Protein AF-A0AAV5ZUS3-F1 (afdb_monomer_lite)

Sequence (145 aa):
MLLLAGTNALGTVAFALIYAAAGSRWLTQGAFLASVAVFFVSLTALWVHVERSRPGARDGLSRLGRGVLALLIVVIGLPAVVLAPLFALQEALPPDAGFADVVRPVMVLLLLALTLLISMNVAGVAVLAVSGLRARLSRGRGAPP

Foldseek 3Di:
DVVLLVLLVVLLVQLVVLVVCVVVVVDDPVRSVVSLVVSLVVSLVVNLVVLVPDDPSPDLVVSLVVLVVSLVCCLVVVCCVPVVVLVVVVVVDDPPPCSVVVVVVVVVSSVVSSVSSVVSSVSSSVVVVVVVVVVVVVVVVPDDD

Secondary structure (DSSP, 8-state):
-HHHHHHHHHHHHHHHHHHHHHHTT-S-HHHHHHHHHHHHHHHHHHHHHHHHSSTTTT-HHHHHHHHHHHHHHHHHHHHHHHHHHHHHHHHHS-TTS-HHHHHHHHHHHHHHHHHHHHHHHHHHHHHHHHHHHHHHHHHHT----

pLDDT: mean 79.3, std 7.77, range [44.0, 88.94]

Structure (mmCIF, N/CA/C/O backbone):
data_AF-A0AAV5ZUS3-F1
#
_entry.id   AF-A0AAV5ZUS3-F1
#
loop_
_atom_site.group_PDB
_atom_site.id
_atom_site.type_symbol
_atom_site.label_atom_id
_atom_site.label_alt_id
_atom_site.label_comp_id
_atom_site.label_asym_id
_atom_site.label_entity_id
_atom_site.label_seq_id
_atom_site.pdbx_PDB_ins_code
_atom_site.Cartn_x
_atom_site.Cartn_y
_atom_site.Cartn_z
_atom_site.occupancy
_atom_site.B_iso_or_equiv
_atom_site.auth_seq_id
_atom_site.auth_comp_id
_atom_site.auth_asym_id
_atom_site.auth_atom_id
_atom_site.pdbx_PDB_model_num
ATOM 1 N N . MET A 1 1 ? -10.361 10.353 3.992 1.00 65.25 1 MET A N 1
ATOM 2 C CA . MET A 1 1 ? -9.889 9.320 3.041 1.00 65.25 1 MET A CA 1
ATOM 3 C C . MET A 1 1 ? -8.421 9.513 2.679 1.00 65.25 1 MET A C 1
ATOM 5 O O . MET A 1 1 ? -7.680 8.553 2.815 1.00 65.25 1 MET A O 1
ATOM 9 N N . LEU A 1 2 ? -7.981 10.740 2.369 1.00 75.00 2 LEU A N 1
ATOM 10 C CA . LEU A 1 2 ? -6.584 11.073 2.031 1.00 75.00 2 LEU A CA 1
ATOM 11 C C . LEU A 1 2 ? -5.523 10.482 2.975 1.00 75.00 2 LEU A C 1
ATOM 13 O O . LEU A 1 2 ? -4.573 9.891 2.491 1.00 75.00 2 LEU A O 1
ATOM 17 N N . LEU A 1 3 ? -5.710 10.538 4.302 1.00 81.00 3 LEU A N 1
ATOM 18 C CA . LEU A 1 3 ? -4.720 9.947 5.224 1.00 81.00 3 LEU A CA 1
ATOM 19 C C . LEU A 1 3 ? -4.572 8.420 5.081 1.00 81.00 3 LEU A C 1
ATOM 21 O O . LEU A 1 3 ? -3.465 7.929 5.207 1.00 81.00 3 LEU A O 1
ATOM 25 N N . LEU A 1 4 ? -5.650 7.675 4.788 1.00 78.19 4 LEU A N 1
ATOM 26 C CA . LEU A 1 4 ? -5.568 6.214 4.600 1.00 78.19 4 LEU A CA 1
ATOM 27 C C . LEU A 1 4 ? -4.888 5.872 3.274 1.00 78.19 4 LEU A C 1
ATOM 29 O O . LEU A 1 4 ? -4.048 4.982 3.224 1.00 78.19 4 LEU A O 1
ATOM 33 N N . ALA A 1 5 ? -5.225 6.612 2.214 1.00 74.75 5 ALA A N 1
ATOM 34 C CA . ALA A 1 5 ? -4.545 6.493 0.931 1.00 74.75 5 ALA A CA 1
ATOM 35 C C . ALA A 1 5 ? -3.054 6.851 1.065 1.00 74.75 5 ALA A C 1
ATOM 37 O O . ALA A 1 5 ? -2.211 6.139 0.535 1.00 74.75 5 ALA A O 1
ATOM 38 N N . GLY A 1 6 ? -2.727 7.886 1.845 1.00 80.38 6 GLY A N 1
ATOM 39 C CA . GLY A 1 6 ? -1.357 8.271 2.178 1.00 80.38 6 GLY A CA 1
ATOM 40 C C . GLY A 1 6 ? -0.612 7.193 2.964 1.00 80.38 6 GLY A C 1
ATOM 41 O O . GLY A 1 6 ? 0.511 6.863 2.606 1.00 80.38 6 GLY A O 1
ATOM 42 N N . THR A 1 7 ? -1.237 6.580 3.976 1.00 83.75 7 THR A N 1
ATOM 43 C CA . THR A 1 7 ? -0.653 5.436 4.699 1.00 83.75 7 THR A CA 1
ATOM 44 C C . THR A 1 7 ? -0.409 4.251 3.768 1.00 83.75 7 THR A C 1
ATOM 46 O O . THR A 1 7 ? 0.658 3.649 3.819 1.00 83.75 7 THR A O 1
ATOM 49 N N . ASN A 1 8 ? -1.359 3.943 2.881 1.00 81.75 8 ASN A N 1
ATOM 50 C CA . ASN A 1 8 ? -1.208 2.869 1.905 1.00 81.75 8 ASN A CA 1
ATOM 51 C C . ASN A 1 8 ? -0.072 3.166 0.905 1.00 81.75 8 ASN A C 1
ATOM 53 O O . ASN A 1 8 ? 0.763 2.301 0.663 1.00 81.75 8 ASN A O 1
ATOM 57 N N . ALA A 1 9 ? 0.003 4.390 0.375 1.00 80.12 9 ALA A N 1
ATOM 58 C CA . ALA A 1 9 ? 1.053 4.812 -0.551 1.00 80.12 9 ALA A CA 1
ATOM 59 C C . ALA A 1 9 ? 2.442 4.812 0.105 1.00 80.12 9 ALA A C 1
ATOM 61 O O . ALA A 1 9 ? 3.392 4.272 -0.460 1.00 80.12 9 ALA A O 1
ATOM 62 N N . LEU A 1 10 ? 2.553 5.352 1.323 1.00 85.31 10 LEU A N 1
ATOM 63 C CA . LEU A 1 10 ? 3.778 5.300 2.122 1.00 85.31 10 LEU A CA 1
ATOM 64 C C . LEU A 1 10 ? 4.192 3.850 2.375 1.00 85.31 10 LEU A C 1
ATOM 66 O O . LEU A 1 10 ? 5.374 3.524 2.308 1.00 85.31 10 LEU A O 1
ATOM 70 N N . GLY A 1 11 ? 3.210 2.975 2.588 1.00 82.62 11 GLY A N 1
ATOM 71 C CA . GLY A 1 11 ? 3.434 1.550 2.700 1.00 82.62 11 GLY A CA 1
ATOM 72 C C . GLY A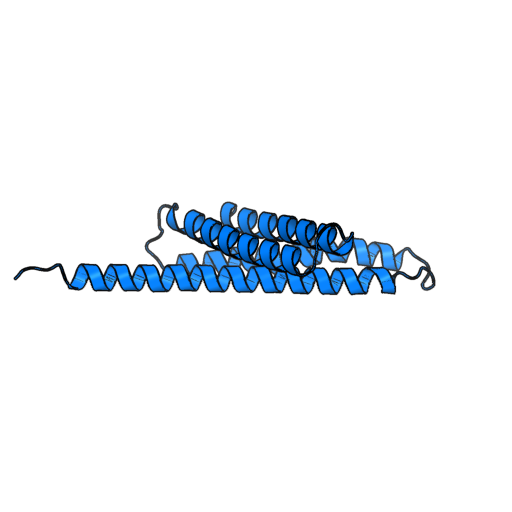 1 11 ? 4.059 0.933 1.454 1.00 82.62 11 GLY A C 1
ATOM 73 O O . GLY A 1 11 ? 5.080 0.254 1.538 1.00 82.62 11 GLY A O 1
ATOM 74 N N . THR A 1 12 ? 3.495 1.215 0.283 1.00 80.38 12 THR A N 1
ATOM 75 C CA . THR A 1 12 ? 4.067 0.757 -0.985 1.00 80.38 12 THR A CA 1
ATOM 76 C C . THR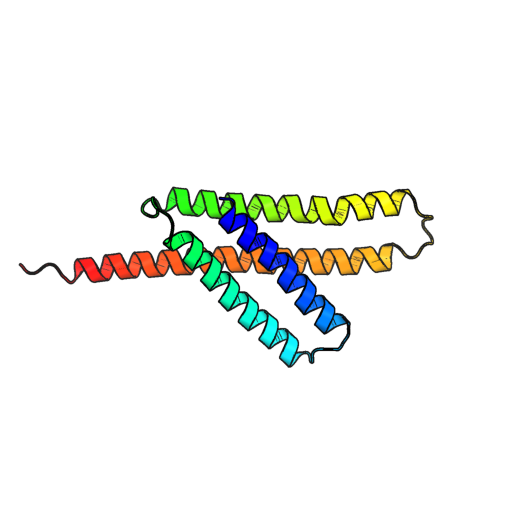 A 1 12 ? 5.519 1.200 -1.141 1.00 80.38 12 THR A C 1
ATOM 78 O O . THR A 1 12 ? 6.382 0.386 -1.463 1.00 80.38 12 THR A O 1
ATOM 81 N N . VAL A 1 13 ? 5.794 2.486 -0.902 1.00 85.25 13 VAL A N 1
ATOM 82 C CA . VAL A 1 13 ? 7.130 3.070 -1.084 1.00 85.25 13 VAL A CA 1
ATOM 83 C C . VAL A 1 13 ? 8.131 2.444 -0.117 1.00 85.25 13 VAL A C 1
ATOM 85 O O . VAL A 1 13 ? 9.203 2.011 -0.533 1.00 85.25 13 VAL A O 1
ATOM 88 N N . ALA A 1 14 ? 7.777 2.335 1.162 1.00 85.75 14 ALA A N 1
ATOM 89 C CA . ALA A 1 14 ? 8.642 1.723 2.164 1.00 85.75 14 ALA A CA 1
ATOM 90 C C . ALA A 1 14 ? 8.917 0.241 1.864 1.00 85.75 14 ALA A C 1
ATOM 92 O O . ALA A 1 14 ? 10.062 -0.197 1.969 1.00 85.75 14 ALA A O 1
ATOM 93 N N . PHE A 1 15 ? 7.911 -0.522 1.425 1.00 85.75 15 PHE A N 1
ATOM 94 C CA . PHE A 1 15 ? 8.117 -1.908 1.006 1.00 85.75 15 PHE A CA 1
ATOM 95 C C . PHE A 1 15 ? 9.052 -2.007 -0.204 1.00 85.75 15 PHE A C 1
ATOM 97 O O . PHE A 1 15 ? 9.968 -2.828 -0.198 1.00 85.75 15 PHE A O 1
ATOM 104 N N . ALA A 1 16 ? 8.868 -1.147 -1.210 1.00 83.44 16 ALA A N 1
ATOM 105 C CA . ALA A 1 16 ? 9.737 -1.107 -2.382 1.00 83.44 16 ALA A CA 1
ATOM 106 C C . ALA A 1 16 ? 11.200 -0.827 -1.998 1.00 83.44 16 ALA A C 1
ATOM 108 O O . ALA A 1 16 ? 12.099 -1.484 -2.517 1.00 83.44 16 ALA A O 1
ATOM 109 N N . LEU A 1 17 ? 11.443 0.077 -1.042 1.00 85.69 17 LEU A N 1
ATOM 110 C CA . LEU A 1 17 ? 12.785 0.365 -0.526 1.00 85.69 17 LEU A CA 1
ATOM 111 C C . LEU A 1 17 ? 13.395 -0.825 0.231 1.00 85.69 17 LEU A C 1
ATOM 113 O O . LEU A 1 17 ? 14.554 -1.163 -0.005 1.00 85.69 17 LEU A O 1
ATOM 117 N N . ILE A 1 18 ? 12.626 -1.490 1.102 1.00 83.06 18 ILE A N 1
ATOM 118 C CA . ILE A 1 18 ? 13.086 -2.690 1.827 1.00 83.06 18 ILE A CA 1
ATOM 119 C C . ILE A 1 18 ? 13.439 -3.807 0.837 1.00 83.06 18 ILE A C 1
ATOM 121 O O . ILE A 1 18 ? 14.473 -4.462 0.973 1.00 83.06 18 ILE A O 1
ATOM 125 N N . TYR A 1 19 ? 12.601 -4.007 -0.181 1.00 81.94 19 TYR A N 1
ATOM 126 C CA . TYR A 1 19 ? 12.843 -4.999 -1.220 1.00 81.94 19 TYR A CA 1
ATOM 127 C C . TYR A 1 19 ? 14.068 -4.653 -2.073 1.00 81.94 19 TYR A C 1
ATOM 129 O O . TYR A 1 19 ? 14.888 -5.527 -2.341 1.00 81.94 19 TYR A O 1
ATOM 137 N N . ALA A 1 20 ? 14.239 -3.384 -2.455 1.00 83.31 20 ALA A N 1
ATOM 138 C CA . ALA A 1 20 ? 15.412 -2.928 -3.196 1.00 83.31 20 ALA A CA 1
ATOM 139 C C . ALA A 1 20 ? 16.708 -3.149 -2.400 1.00 83.31 20 ALA A C 1
ATOM 141 O O . ALA A 1 20 ? 17.679 -3.659 -2.954 1.00 83.31 20 ALA A O 1
ATOM 142 N N . ALA A 1 21 ? 16.702 -2.858 -1.094 1.00 81.62 21 ALA A N 1
ATOM 143 C CA . ALA A 1 21 ? 17.838 -3.106 -0.205 1.00 81.62 21 ALA A CA 1
ATOM 144 C C . ALA A 1 21 ? 18.161 -4.606 -0.052 1.00 81.62 21 ALA A C 1
ATOM 146 O O . ALA A 1 21 ? 19.325 -5.001 0.046 1.00 81.62 21 ALA A O 1
ATOM 147 N N . ALA A 1 22 ? 17.144 -5.471 -0.057 1.00 80.06 22 ALA A N 1
ATOM 148 C CA . ALA A 1 22 ? 17.356 -6.915 -0.085 1.00 80.06 22 ALA A CA 1
ATOM 149 C C . ALA A 1 22 ? 17.922 -7.382 -1.437 1.00 80.06 22 ALA A C 1
ATOM 151 O O . ALA A 1 22 ? 18.870 -8.168 -1.470 1.00 80.06 22 ALA A O 1
ATOM 152 N N . GLY A 1 23 ? 17.402 -6.850 -2.547 1.00 78.94 23 GLY A N 1
ATOM 153 C CA . GLY A 1 23 ? 17.886 -7.127 -3.901 1.00 78.94 23 GLY A CA 1
ATOM 154 C C . GLY A 1 23 ? 19.336 -6.689 -4.130 1.00 78.94 23 GLY A C 1
ATOM 155 O O . GLY A 1 23 ? 20.089 -7.395 -4.797 1.00 78.94 23 GLY A O 1
ATOM 156 N N . SER A 1 24 ? 19.766 -5.586 -3.508 1.00 83.31 24 SER A N 1
ATOM 157 C CA . SER A 1 24 ? 21.155 -5.107 -3.543 1.00 83.31 24 SER A CA 1
ATOM 158 C C . SER A 1 24 ? 22.101 -5.865 -2.602 1.00 83.31 24 SER A C 1
ATOM 160 O O . SER A 1 24 ? 23.274 -5.508 -2.509 1.00 83.31 24 SER A O 1
ATOM 162 N N . ARG A 1 25 ? 21.623 -6.916 -1.915 1.00 82.38 25 ARG A N 1
ATOM 163 C CA . ARG A 1 25 ? 22.360 -7.707 -0.908 1.00 82.38 25 ARG A CA 1
ATOM 164 C C . ARG A 1 25 ? 22.816 -6.907 0.316 1.00 82.38 25 ARG A C 1
ATOM 166 O O . ARG A 1 25 ? 23.729 -7.331 1.018 1.00 82.38 25 ARG A O 1
ATOM 173 N N . TRP A 1 26 ? 22.179 -5.772 0.599 1.00 81.25 26 TRP A N 1
ATOM 174 C CA . TRP A 1 26 ? 22.459 -4.998 1.815 1.00 81.25 26 TRP A CA 1
ATOM 175 C C . TRP A 1 26 ? 21.806 -5.626 3.051 1.00 81.25 26 TRP A C 1
ATOM 177 O O . TRP A 1 26 ? 22.188 -5.323 4.179 1.00 81.25 26 TRP A O 1
ATOM 187 N N . LEU A 1 27 ? 20.836 -6.521 2.844 1.00 79.69 27 LEU A N 1
ATOM 188 C CA . LEU A 1 27 ? 20.153 -7.266 3.895 1.00 79.69 27 LEU A CA 1
ATOM 189 C C . LEU A 1 27 ? 20.372 -8.768 3.716 1.00 79.69 27 LEU A C 1
ATOM 191 O O . LEU A 1 27 ? 20.243 -9.308 2.617 1.00 79.69 27 LEU A O 1
ATOM 195 N N . THR A 1 28 ? 20.641 -9.461 4.821 1.00 88.94 28 THR A N 1
ATOM 196 C CA . THR A 1 28 ? 20.528 -10.924 4.864 1.00 88.94 28 THR A CA 1
ATOM 197 C C . THR A 1 28 ? 19.056 -11.331 4.736 1.00 88.94 28 THR A C 1
ATOM 199 O O . THR A 1 28 ? 18.160 -10.545 5.044 1.00 88.94 28 THR A O 1
ATOM 202 N N . GLN A 1 29 ? 18.774 -12.575 4.331 1.00 80.94 29 GLN A N 1
ATOM 203 C CA . GLN A 1 29 ? 17.390 -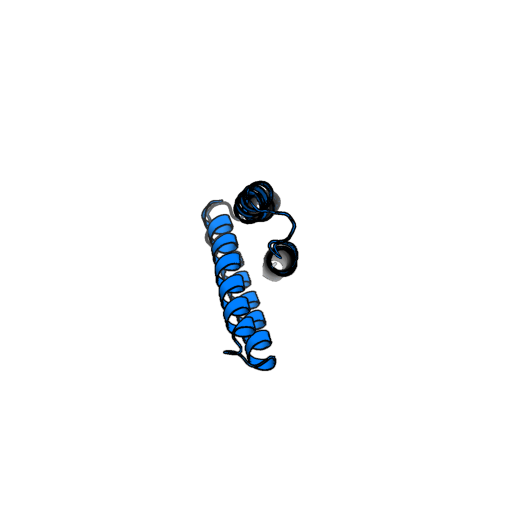13.076 4.243 1.00 80.94 29 GLN A CA 1
ATOM 204 C C . GLN A 1 29 ? 16.634 -12.936 5.576 1.00 80.94 29 GLN A C 1
ATOM 206 O O . GLN A 1 29 ? 15.472 -12.533 5.590 1.00 80.94 29 GLN A O 1
ATOM 211 N N . GLY A 1 30 ? 17.310 -13.202 6.701 1.00 85.25 30 GLY A N 1
ATOM 212 C CA . GLY A 1 30 ? 16.740 -13.015 8.036 1.00 85.25 30 GLY A CA 1
ATOM 213 C C . GLY A 1 30 ? 16.448 -11.547 8.355 1.00 85.25 30 GLY A C 1
ATOM 214 O O . GLY A 1 30 ? 15.367 -11.235 8.850 1.00 85.25 30 GLY A O 1
ATOM 215 N N . ALA A 1 31 ? 17.369 -10.637 8.016 1.00 83.56 31 ALA A N 1
ATOM 216 C CA . ALA A 1 31 ? 17.167 -9.203 8.209 1.00 83.56 31 ALA A CA 1
ATOM 217 C C . ALA A 1 31 ? 16.013 -8.671 7.345 1.00 83.56 31 ALA A C 1
ATOM 219 O O . ALA A 1 31 ? 15.184 -7.918 7.844 1.00 83.56 31 ALA A O 1
ATOM 220 N N . PHE A 1 32 ? 15.898 -9.123 6.093 1.00 81.25 32 PHE A N 1
ATOM 221 C CA . PHE A 1 32 ? 14.775 -8.786 5.220 1.00 81.25 32 PHE A CA 1
ATOM 222 C C . PHE A 1 32 ? 13.433 -9.225 5.819 1.00 81.25 32 PHE A C 1
ATOM 224 O O . PHE A 1 32 ? 12.525 -8.405 5.941 1.00 81.25 32 PHE A O 1
ATOM 231 N N . LEU A 1 33 ? 13.310 -10.484 6.254 1.00 84.31 33 LEU A N 1
ATOM 232 C CA . LEU A 1 33 ? 12.076 -10.985 6.869 1.00 84.31 33 LEU A CA 1
ATOM 233 C C . LEU A 1 33 ? 11.715 -10.217 8.146 1.00 84.31 33 LEU A C 1
ATOM 235 O O . LEU A 1 33 ? 10.553 -9.853 8.333 1.00 84.31 33 LEU A O 1
ATOM 239 N N . ALA A 1 34 ? 12.703 -9.920 8.994 1.00 87.12 34 ALA A N 1
ATOM 240 C CA . ALA A 1 34 ? 12.498 -9.107 10.188 1.00 87.12 34 ALA A CA 1
ATOM 241 C C . ALA A 1 34 ? 12.016 -7.691 9.828 1.00 87.12 34 ALA A C 1
ATOM 243 O O . ALA A 1 34 ? 11.046 -7.209 10.414 1.00 87.12 34 ALA A O 1
ATOM 244 N N . SER A 1 35 ? 12.625 -7.048 8.825 1.00 83.06 35 SER A N 1
ATOM 245 C CA . SER A 1 35 ? 12.196 -5.736 8.333 1.00 83.06 35 SER A CA 1
ATOM 246 C C . SER A 1 35 ? 10.771 -5.766 7.788 1.00 83.06 35 SER A C 1
ATOM 248 O O . SER A 1 35 ? 9.993 -4.881 8.133 1.00 83.06 35 SER A O 1
ATOM 250 N N . VAL A 1 36 ? 10.394 -6.783 7.004 1.00 82.81 36 VAL A N 1
ATOM 251 C CA . VAL A 1 36 ? 9.020 -6.933 6.492 1.00 82.81 36 VAL A CA 1
ATOM 252 C C . VAL A 1 36 ? 8.026 -7.128 7.636 1.00 82.81 36 VAL A C 1
ATOM 254 O O . VAL A 1 36 ? 6.976 -6.489 7.633 1.00 82.81 36 VAL A O 1
ATOM 257 N N . ALA A 1 37 ? 8.350 -7.952 8.635 1.00 82.56 37 ALA A N 1
ATOM 258 C CA . ALA A 1 37 ? 7.478 -8.178 9.786 1.00 82.56 37 ALA A CA 1
ATOM 259 C C . ALA A 1 37 ? 7.274 -6.896 10.613 1.00 82.56 37 ALA A C 1
ATOM 261 O O . ALA A 1 37 ? 6.137 -6.511 10.896 1.00 82.56 37 ALA A O 1
ATOM 262 N N . VAL A 1 38 ? 8.362 -6.196 10.953 1.00 87.50 38 VAL A N 1
ATOM 263 C CA . VAL A 1 38 ? 8.314 -4.922 11.691 1.00 87.50 38 VAL A CA 1
ATOM 264 C C . VAL A 1 38 ? 7.545 -3.867 10.902 1.00 87.50 38 VAL A C 1
ATOM 266 O O . VAL A 1 38 ? 6.692 -3.173 11.460 1.00 87.50 38 VAL A O 1
ATOM 269 N N . PHE A 1 39 ? 7.806 -3.768 9.601 1.00 86.19 39 PHE A N 1
ATOM 270 C CA . PHE A 1 39 ? 7.109 -2.861 8.703 1.00 86.19 39 PHE A CA 1
ATOM 271 C C . PHE A 1 39 ? 5.604 -3.158 8.655 1.00 86.19 39 PHE A C 1
ATOM 273 O O . PHE A 1 39 ? 4.795 -2.250 8.849 1.00 86.19 39 PHE A O 1
ATOM 280 N N . PHE A 1 40 ? 5.221 -4.426 8.491 1.00 83.44 40 PHE A N 1
ATOM 281 C CA . PHE A 1 40 ? 3.824 -4.854 8.465 1.00 83.44 40 PHE A CA 1
ATOM 282 C C . PHE A 1 40 ? 3.084 -4.474 9.752 1.00 83.44 40 PHE A C 1
ATOM 284 O O . PHE A 1 40 ? 2.006 -3.877 9.702 1.00 83.44 40 PHE A O 1
ATOM 291 N N . VAL A 1 41 ? 3.672 -4.775 10.913 1.00 84.50 41 VAL A N 1
ATOM 292 C CA . VAL A 1 41 ? 3.080 -4.452 12.220 1.00 84.50 41 VAL A CA 1
ATOM 293 C C . VAL A 1 41 ? 2.956 -2.939 1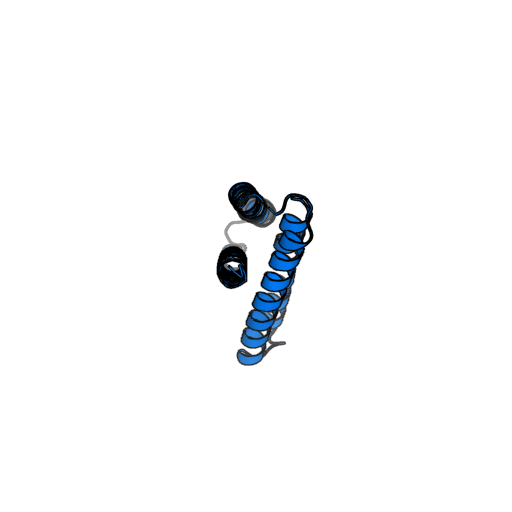2.401 1.00 84.50 41 VAL A C 1
ATOM 295 O O . VAL A 1 41 ? 1.890 -2.454 12.784 1.00 84.50 41 VAL A O 1
ATOM 298 N N . SER A 1 42 ? 4.011 -2.187 12.083 1.00 85.88 42 SER A N 1
ATOM 299 C CA . SER A 1 42 ? 4.047 -0.729 12.257 1.00 85.88 42 SER A CA 1
ATOM 300 C C . SER A 1 42 ? 3.020 -0.029 11.375 1.00 85.88 42 SER A C 1
ATOM 302 O O . SER A 1 42 ? 2.294 0.852 11.836 1.00 85.88 42 SER A O 1
ATOM 304 N N . LEU A 1 43 ? 2.909 -0.450 10.115 1.00 82.31 43 LEU A N 1
ATOM 305 C CA . LEU A 1 43 ? 1.973 0.144 9.171 1.00 82.31 43 LEU A CA 1
ATOM 306 C C . LEU A 1 43 ? 0.524 -0.250 9.486 1.00 82.31 43 LEU A C 1
ATOM 308 O O . LEU A 1 43 ? -0.361 0.601 9.421 1.00 82.31 43 LEU A O 1
ATOM 312 N N . THR A 1 44 ? 0.283 -1.489 9.938 1.00 80.81 44 THR A N 1
ATOM 313 C CA . THR A 1 44 ? -1.030 -1.910 10.461 1.00 80.81 44 THR A CA 1
ATOM 314 C C . THR A 1 44 ? -1.427 -1.062 11.670 1.00 80.81 44 THR A C 1
ATOM 316 O O . THR A 1 44 ? -2.555 -0.574 11.747 1.00 80.81 44 THR A O 1
ATOM 319 N N . ALA A 1 45 ? -0.503 -0.841 12.610 1.00 84.00 45 ALA A N 1
ATOM 320 C CA . ALA A 1 45 ? -0.745 -0.006 13.782 1.00 84.00 45 ALA A CA 1
ATOM 321 C C . ALA A 1 45 ? -1.037 1.450 13.393 1.00 84.00 45 ALA A C 1
ATOM 323 O O . ALA A 1 45 ? -1.985 2.038 13.916 1.00 84.00 45 ALA A O 1
ATOM 324 N N . LEU A 1 46 ? -0.283 2.008 12.440 1.00 85.50 46 LEU A N 1
ATOM 325 C CA . LEU A 1 46 ? -0.514 3.348 11.903 1.00 85.50 46 LEU A CA 1
ATOM 326 C C . LEU A 1 46 ? -1.886 3.452 11.229 1.00 85.50 46 LEU A C 1
ATOM 328 O O . LEU A 1 46 ? -2.632 4.387 11.506 1.00 85.50 46 LEU A O 1
ATOM 332 N N . TRP A 1 47 ? -2.254 2.474 10.401 1.00 85.88 47 TRP A N 1
ATOM 333 C CA . TRP A 1 47 ? -3.564 2.409 9.754 1.00 85.88 47 TRP A CA 1
ATOM 334 C C . TRP A 1 47 ? -4.697 2.392 10.793 1.00 85.88 47 TRP A C 1
ATOM 336 O O . TRP A 1 47 ? -5.631 3.195 10.723 1.00 85.88 47 TRP A O 1
ATOM 346 N N . VAL A 1 48 ? -4.579 1.541 11.821 1.00 83.94 48 VAL A N 1
ATOM 347 C CA . VAL A 1 48 ? -5.547 1.450 12.927 1.00 83.94 48 VAL A CA 1
ATOM 348 C C . VAL A 1 48 ? -5.615 2.763 13.707 1.00 83.94 48 VAL A C 1
ATOM 350 O O . VAL A 1 48 ? -6.707 3.203 14.072 1.00 83.94 48 VAL A O 1
ATOM 353 N N . HIS A 1 49 ? -4.471 3.399 13.964 1.00 86.31 49 HIS A N 1
ATOM 354 C CA . HIS A 1 49 ? -4.399 4.687 14.645 1.00 86.31 49 HIS A CA 1
ATOM 355 C C . HIS A 1 49 ? -5.118 5.780 13.843 1.00 86.31 49 HIS A C 1
ATOM 357 O O . HIS A 1 49 ? -6.004 6.447 14.378 1.00 86.31 49 HIS A O 1
ATOM 363 N N . VAL A 1 50 ? -4.820 5.905 12.546 1.00 84.62 50 VAL A N 1
ATOM 364 C CA . VAL A 1 50 ? -5.464 6.870 11.637 1.00 84.62 50 VAL A CA 1
ATOM 365 C C . VAL A 1 50 ? -6.985 6.688 11.609 1.00 84.62 50 VAL A C 1
ATOM 367 O O . VAL A 1 50 ? -7.723 7.676 11.603 1.00 84.62 50 VAL A O 1
ATOM 370 N N . GLU A 1 51 ? -7.476 5.448 11.631 1.00 81.69 51 GLU A N 1
ATOM 371 C CA . GLU A 1 51 ? -8.917 5.170 11.610 1.00 81.69 51 GLU A CA 1
ATOM 372 C C . GLU A 1 51 ? -9.606 5.388 12.971 1.00 81.69 51 GLU A C 1
ATOM 374 O O . GLU A 1 51 ? -10.810 5.671 13.034 1.00 81.69 51 GLU A O 1
ATOM 379 N N . ARG A 1 52 ? -8.868 5.280 14.083 1.00 80.25 52 ARG A N 1
ATOM 380 C CA . ARG A 1 52 ? -9.375 5.568 15.437 1.00 80.25 52 ARG A CA 1
ATOM 381 C C . ARG A 1 52 ? -9.445 7.061 15.741 1.00 80.25 52 ARG A C 1
ATOM 383 O O . ARG A 1 52 ? -10.401 7.477 16.387 1.00 80.25 52 ARG A O 1
ATOM 390 N N . SER A 1 53 ? -8.495 7.853 15.251 1.00 81.06 53 SER A N 1
ATOM 391 C CA . SER A 1 53 ? -8.383 9.288 15.555 1.00 81.06 53 SER A C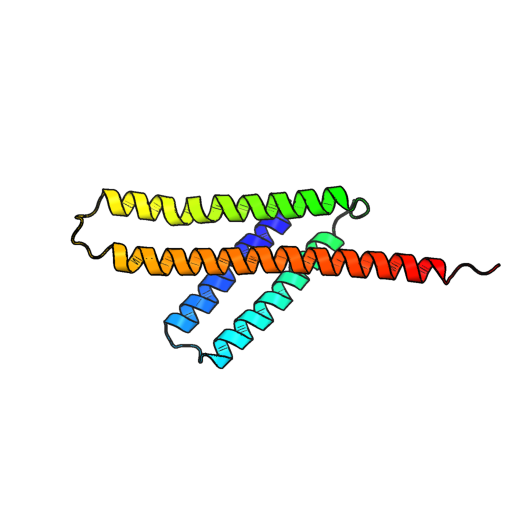A 1
ATOM 392 C C . SER A 1 53 ? -9.399 10.178 14.818 1.00 81.06 53 SER A C 1
ATOM 394 O O . SER A 1 53 ? -9.391 11.393 14.996 1.00 81.06 53 SER A O 1
ATOM 396 N N . ARG A 1 54 ? -10.286 9.616 13.981 1.00 74.12 54 ARG A N 1
ATOM 397 C CA . ARG A 1 54 ? -11.261 10.400 13.204 1.00 74.12 54 ARG A CA 1
ATOM 398 C C . ARG A 1 54 ? -12.618 10.595 13.908 1.00 74.12 54 ARG A C 1
ATOM 400 O O . ARG A 1 54 ? -13.216 9.609 14.354 1.00 74.12 54 ARG A O 1
ATOM 407 N N . PRO A 1 55 ? -13.181 11.823 13.894 1.00 59.50 55 PRO A N 1
ATOM 408 C CA . PRO A 1 55 ? -14.571 12.067 14.284 1.00 59.50 55 PRO A CA 1
ATOM 409 C C . PRO A 1 55 ? -15.527 11.290 13.359 1.00 59.50 55 PRO A C 1
ATOM 411 O O . PRO A 1 55 ? -15.316 11.242 12.148 1.00 59.50 55 PRO A O 1
ATOM 414 N N . GLY A 1 56 ? -16.558 10.638 13.908 1.00 61.97 56 GLY A N 1
ATOM 415 C CA . GLY A 1 56 ? -17.492 9.795 13.132 1.00 61.97 56 GLY A CA 1
ATOM 416 C C . GLY A 1 56 ? -17.134 8.302 13.068 1.00 61.97 56 GLY A C 1
ATOM 417 O O . GLY A 1 56 ? -17.790 7.527 12.382 1.00 61.97 56 GLY A O 1
ATOM 418 N N . ALA A 1 57 ? -16.139 7.865 13.841 1.00 57.59 57 ALA A N 1
ATOM 419 C CA . ALA A 1 57 ? -15.711 6.475 14.038 1.00 57.59 57 ALA A CA 1
ATOM 420 C C . ALA A 1 57 ? -16.791 5.463 14.504 1.00 57.59 57 ALA A C 1
ATOM 422 O O . ALA A 1 57 ? -16.482 4.285 14.691 1.00 57.59 57 ALA A O 1
ATOM 423 N N . ARG A 1 58 ? -18.033 5.890 14.758 1.00 58.44 58 ARG A N 1
ATOM 424 C CA . ARG A 1 58 ? -19.070 5.035 15.359 1.00 58.44 58 ARG A CA 1
ATOM 425 C C . ARG A 1 58 ? -19.736 4.084 14.365 1.00 58.44 58 ARG A C 1
ATOM 427 O O . ARG A 1 58 ? -20.226 3.048 14.803 1.00 58.44 58 ARG A O 1
ATOM 434 N N . ASP A 1 59 ? -19.705 4.391 13.069 1.00 70.62 59 ASP A N 1
ATOM 435 C CA . ASP A 1 59 ? -20.408 3.597 12.062 1.00 70.62 59 ASP A CA 1
ATOM 436 C C . ASP A 1 59 ? -19.468 2.623 11.332 1.00 70.62 59 ASP A C 1
ATOM 438 O O . ASP A 1 59 ? -18.671 3.011 10.476 1.00 70.62 59 ASP A O 1
ATOM 442 N N . GLY A 1 60 ? -19.515 1.345 11.719 1.00 66.81 60 GLY A N 1
ATOM 443 C CA . GLY A 1 60 ? -18.591 0.311 11.241 1.00 66.81 60 GLY A CA 1
ATOM 444 C C . GLY A 1 60 ? -18.632 0.093 9.726 1.00 66.81 60 GLY A C 1
ATOM 445 O O . GLY A 1 60 ? -17.591 -0.170 9.124 1.00 66.81 60 GLY A O 1
ATOM 446 N N . LEU A 1 61 ? -19.799 0.281 9.101 1.00 70.94 61 LEU A N 1
ATOM 447 C CA . LEU A 1 61 ? -19.975 0.100 7.659 1.00 70.94 61 LEU A CA 1
ATOM 448 C C . LEU A 1 61 ? -19.270 1.210 6.860 1.00 70.94 61 LEU A C 1
ATOM 450 O O . LEU A 1 61 ? -18.564 0.934 5.891 1.00 70.94 61 LEU A O 1
ATOM 454 N N . SER A 1 62 ? -19.362 2.457 7.334 1.00 72.69 62 SER A N 1
ATOM 455 C CA . SER A 1 62 ? -18.638 3.599 6.758 1.00 72.69 62 SER A CA 1
ATOM 456 C C . SER A 1 62 ? -17.118 3.425 6.870 1.00 72.69 62 SER A C 1
ATOM 458 O O . SER A 1 62 ? -16.373 3.753 5.946 1.00 72.69 62 SER A O 1
ATOM 460 N N . ARG A 1 63 ? -16.626 2.848 7.974 1.00 72.31 63 ARG A N 1
ATOM 461 C CA . ARG A 1 63 ? -15.190 2.556 8.155 1.00 72.31 63 ARG A CA 1
ATOM 462 C C . ARG A 1 63 ? -14.691 1.540 7.135 1.00 72.31 63 ARG A C 1
ATOM 464 O O . ARG A 1 63 ? -13.668 1.776 6.495 1.00 72.31 63 ARG A O 1
ATOM 471 N N . LEU A 1 64 ? -15.444 0.455 6.950 1.00 72.69 64 LEU A N 1
ATOM 472 C CA . LEU A 1 64 ? -15.100 -0.600 6.003 1.00 72.69 64 LEU A CA 1
ATOM 473 C C . LEU A 1 64 ? -15.108 -0.070 4.563 1.00 72.69 64 LEU A C 1
ATOM 475 O O . LEU A 1 64 ? -14.119 -0.231 3.854 1.00 72.69 64 LEU A O 1
ATOM 479 N N . GLY A 1 65 ? -16.157 0.662 4.170 1.00 76.25 65 GLY A N 1
ATOM 480 C CA . GLY A 1 65 ? -16.256 1.268 2.839 1.00 76.25 65 GLY A CA 1
ATOM 481 C C . GLY A 1 65 ? -15.115 2.242 2.530 1.00 76.25 65 GLY A C 1
ATOM 482 O O . GLY A 1 65 ? -14.575 2.240 1.428 1.00 76.25 65 GLY A O 1
ATOM 483 N N . ARG A 1 66 ? -14.671 3.037 3.512 1.00 76.69 66 ARG A N 1
ATOM 484 C CA . ARG A 1 66 ? -13.532 3.958 3.345 1.00 76.69 66 ARG A CA 1
ATOM 485 C C . ARG A 1 66 ? -12.190 3.244 3.251 1.00 76.69 66 ARG A C 1
ATOM 487 O O . ARG A 1 66 ? -11.351 3.675 2.465 1.00 76.69 66 ARG A O 1
ATOM 494 N N . GLY A 1 67 ? -11.983 2.200 4.055 1.00 74.94 67 GLY A N 1
ATOM 495 C CA . GLY A 1 67 ? -10.787 1.361 3.989 1.00 74.94 67 GLY A CA 1
ATOM 496 C C . GLY A 1 67 ? -10.675 0.669 2.634 1.00 74.94 67 GLY A C 1
ATOM 497 O O . GLY A 1 67 ? -9.645 0.775 1.977 1.00 74.94 67 GLY A O 1
ATOM 498 N N . VAL A 1 68 ? -11.776 0.069 2.171 1.00 77.31 68 VAL A N 1
ATOM 499 C CA . VAL A 1 68 ? -11.873 -0.553 0.844 1.00 77.31 68 VAL A CA 1
ATOM 500 C C . VAL A 1 68 ? -11.635 0.473 -0.259 1.00 77.31 68 VAL A C 1
ATOM 502 O O . VAL A 1 68 ? -10.821 0.221 -1.136 1.00 77.31 68 VAL A O 1
ATOM 505 N N . LEU A 1 69 ? -12.256 1.655 -0.205 1.00 80.06 69 LEU A N 1
ATOM 506 C CA . LEU A 1 69 ? -12.045 2.683 -1.227 1.00 80.06 69 LEU A CA 1
ATOM 507 C C . LEU A 1 69 ? -10.591 3.182 -1.256 1.00 80.06 69 LEU A C 1
ATOM 509 O O . LEU A 1 69 ? -10.006 3.318 -2.326 1.00 80.06 69 LEU A O 1
ATOM 513 N N . ALA A 1 70 ? -9.982 3.420 -0.090 1.00 77.44 70 ALA A N 1
ATOM 514 C CA . ALA A 1 70 ? -8.577 3.816 0.000 1.00 77.44 70 ALA A CA 1
ATOM 515 C C . ALA A 1 70 ? -7.625 2.715 -0.494 1.00 77.44 70 ALA A C 1
ATOM 517 O O . ALA A 1 70 ? -6.582 3.026 -1.067 1.00 77.44 70 ALA A O 1
ATOM 518 N N . LEU A 1 71 ? -7.974 1.443 -0.283 1.00 76.81 71 LEU A N 1
ATOM 519 C CA . LEU A 1 71 ? -7.246 0.303 -0.831 1.00 76.81 71 LEU A CA 1
ATOM 520 C C . LEU A 1 71 ? -7.409 0.230 -2.352 1.00 76.81 71 LEU A C 1
ATOM 522 O O . LEU A 1 71 ? -6.406 0.118 -3.043 1.00 76.81 71 LEU A O 1
ATOM 526 N N . LEU A 1 72 ? -8.628 0.363 -2.879 1.00 79.50 72 LEU A N 1
ATOM 527 C CA . LEU A 1 72 ? -8.908 0.333 -4.318 1.00 79.50 72 LEU A CA 1
ATOM 528 C C . LEU A 1 72 ? -8.152 1.424 -5.077 1.00 79.50 72 LEU A C 1
ATOM 530 O O . LEU A 1 72 ? -7.583 1.142 -6.126 1.00 79.50 72 LEU A O 1
ATOM 534 N N . ILE A 1 73 ? -8.078 2.641 -4.527 1.00 82.38 73 ILE A N 1
ATOM 535 C CA . ILE A 1 73 ? -7.290 3.733 -5.120 1.00 82.38 73 ILE A CA 1
ATOM 536 C C . ILE A 1 73 ? -5.831 3.310 -5.309 1.00 82.38 73 ILE A C 1
ATOM 538 O O . ILE A 1 73 ? -5.254 3.571 -6.359 1.00 82.38 73 ILE A O 1
ATOM 542 N N . VAL A 1 74 ? -5.236 2.633 -4.325 1.00 76.25 74 VAL A N 1
ATOM 543 C CA . VAL A 1 74 ? -3.841 2.181 -4.420 1.00 76.25 74 VAL A CA 1
ATOM 544 C C . VAL A 1 74 ? -3.714 0.939 -5.297 1.00 76.25 74 VAL A C 1
ATOM 546 O O . VAL A 1 74 ? -2.818 0.888 -6.126 1.00 76.25 74 VAL A O 1
ATOM 549 N N . VAL A 1 75 ? -4.623 -0.030 -5.181 1.00 77.62 75 VAL A N 1
ATOM 550 C CA . VAL A 1 75 ? -4.605 -1.271 -5.973 1.00 77.62 75 VAL A CA 1
ATOM 551 C C . VAL A 1 75 ? -4.774 -1.001 -7.466 1.00 77.62 75 VAL A C 1
ATOM 553 O O . VAL A 1 75 ? -4.185 -1.714 -8.264 1.00 77.62 75 VAL A O 1
ATOM 556 N N . ILE A 1 76 ? -5.541 0.020 -7.849 1.00 80.62 76 ILE A N 1
ATOM 557 C CA . ILE A 1 76 ? -5.749 0.396 -9.254 1.00 80.62 76 ILE A CA 1
ATOM 558 C C . ILE A 1 76 ? -4.719 1.441 -9.690 1.00 80.62 76 ILE A C 1
ATOM 560 O O . ILE A 1 76 ? -4.101 1.314 -10.747 1.00 80.62 76 ILE A O 1
ATOM 564 N N . GLY A 1 77 ? -4.511 2.470 -8.868 1.00 79.50 77 GLY A N 1
ATOM 565 C CA . GLY A 1 77 ? -3.637 3.590 -9.200 1.00 79.50 77 GLY A CA 1
ATOM 566 C C . GLY A 1 77 ? -2.168 3.193 -9.276 1.00 79.50 77 GLY A C 1
ATOM 567 O O . GLY A 1 77 ? -1.464 3.658 -10.165 1.00 79.50 77 GLY A O 1
ATOM 568 N N . LEU A 1 78 ? -1.696 2.307 -8.395 1.00 79.06 78 LEU A N 1
ATOM 569 C CA . LEU A 1 78 ? -0.289 1.919 -8.371 1.00 79.06 78 LEU A CA 1
ATOM 570 C C . LEU A 1 78 ? 0.125 1.129 -9.626 1.00 79.06 78 LEU A C 1
ATOM 572 O 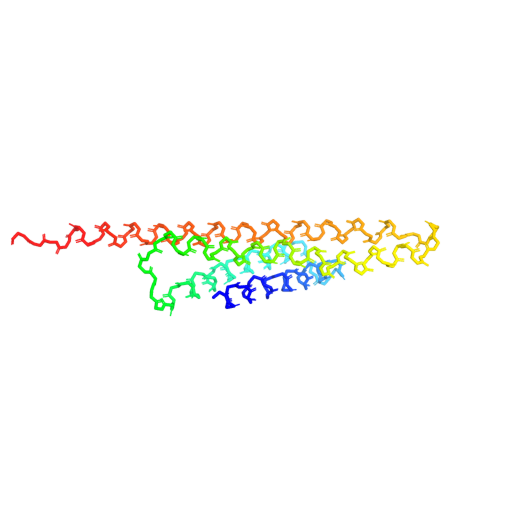O . LEU A 1 78 ? 1.105 1.536 -10.249 1.00 79.06 78 LEU A O 1
ATOM 576 N N . PRO A 1 79 ? -0.590 0.071 -10.065 1.00 80.06 79 PRO A N 1
ATOM 577 C CA . PRO A 1 79 ? -0.298 -0.566 -11.344 1.00 80.06 79 PRO A CA 1
ATOM 578 C C . PRO A 1 79 ? -0.397 0.398 -12.517 1.00 80.06 79 PRO A C 1
ATOM 580 O O . PRO A 1 79 ? 0.464 0.351 -13.381 1.00 80.06 79 PRO A O 1
ATOM 583 N N . ALA A 1 80 ? -1.385 1.297 -12.544 1.00 82.81 80 ALA A N 1
ATOM 584 C CA . ALA A 1 80 ? -1.488 2.278 -13.620 1.00 82.81 80 ALA A CA 1
ATOM 585 C C . ALA A 1 80 ? -0.246 3.184 -13.678 1.00 82.81 80 ALA A C 1
ATOM 587 O O . ALA A 1 80 ? 0.343 3.350 -14.739 1.00 82.81 80 ALA A O 1
ATOM 588 N N . VAL A 1 81 ? 0.204 3.709 -12.536 1.00 84.69 81 VAL A N 1
ATOM 589 C CA . VAL A 1 81 ? 1.378 4.594 -12.454 1.00 84.69 81 VAL A CA 1
ATOM 590 C C . VAL A 1 81 ? 2.686 3.861 -12.760 1.00 84.69 81 VAL A C 1
ATOM 592 O O . VAL A 1 81 ? 3.586 4.455 -13.344 1.00 84.69 81 VAL A O 1
ATOM 595 N N . VAL A 1 82 ? 2.812 2.588 -12.377 1.00 82.50 82 VAL A N 1
ATOM 596 C CA . VAL A 1 82 ? 4.045 1.806 -12.572 1.00 82.50 82 VAL A CA 1
ATOM 597 C C . VAL A 1 82 ? 4.101 1.168 -13.960 1.00 82.50 82 VAL A C 1
ATOM 599 O O . VAL A 1 82 ? 5.134 1.222 -14.618 1.00 82.50 82 VAL A O 1
ATOM 602 N N . LEU A 1 83 ? 3.008 0.559 -14.419 1.00 82.81 83 LEU A N 1
ATOM 603 C CA . LEU A 1 83 ? 2.979 -0.226 -15.652 1.00 82.81 83 LEU A CA 1
ATOM 604 C C . LEU A 1 83 ? 2.748 0.631 -16.897 1.00 82.81 83 LEU A C 1
ATOM 606 O O . LEU A 1 83 ? 3.314 0.306 -17.931 1.00 82.81 83 LEU A O 1
ATOM 610 N N . ALA A 1 84 ? 1.980 1.726 -16.828 1.00 84.31 84 ALA A N 1
ATOM 611 C CA . ALA A 1 84 ? 1.776 2.591 -17.995 1.00 84.31 84 ALA A CA 1
ATOM 612 C C . ALA A 1 84 ? 3.091 3.132 -18.593 1.00 84.31 84 ALA A C 1
ATOM 614 O O . ALA A 1 84 ? 3.276 2.984 -19.800 1.00 84.31 84 ALA A O 1
ATOM 615 N N . PRO A 1 85 ? 4.040 3.695 -17.812 1.00 82.88 85 PRO A N 1
ATOM 616 C CA . PRO A 1 85 ? 5.317 4.125 -18.377 1.00 82.88 85 PRO A CA 1
ATOM 617 C C . PRO A 1 85 ? 6.165 2.945 -18.865 1.00 82.88 85 PRO A C 1
ATOM 619 O O . PRO A 1 85 ? 6.875 3.085 -19.855 1.00 82.88 85 PRO A O 1
ATOM 622 N N . LEU A 1 86 ? 6.075 1.774 -18.223 1.00 82.12 86 LEU A N 1
ATOM 623 C CA . LEU A 1 86 ? 6.796 0.577 -18.668 1.00 82.12 86 LEU A CA 1
ATOM 624 C C . LEU A 1 86 ? 6.270 0.051 -20.006 1.00 82.12 86 LEU A C 1
ATOM 626 O O . LEU A 1 86 ? 7.070 -0.279 -20.872 1.00 82.12 86 LEU A O 1
ATOM 630 N N . PHE A 1 87 ? 4.953 0.015 -20.209 1.00 83.12 87 PHE A N 1
ATOM 631 C CA . PHE A 1 87 ? 4.367 -0.387 -21.487 1.00 83.12 87 PHE A CA 1
ATOM 632 C C . PHE A 1 87 ? 4.627 0.644 -22.586 1.00 83.12 87 PHE A C 1
ATOM 634 O O . PHE A 1 87 ? 4.979 0.258 -23.696 1.00 83.12 87 PHE A O 1
ATOM 641 N N . ALA A 1 88 ? 4.574 1.941 -22.269 1.00 84.62 88 ALA A N 1
ATOM 642 C CA . ALA A 1 88 ? 4.956 2.987 -23.217 1.00 84.62 88 ALA A CA 1
ATOM 643 C C . ALA A 1 88 ? 6.425 2.853 -23.668 1.00 84.62 88 ALA A C 1
ATOM 645 O O . ALA A 1 88 ? 6.740 3.031 -24.841 1.00 84.62 88 ALA A O 1
ATOM 646 N N . LEU A 1 89 ? 7.330 2.496 -22.749 1.00 81.88 89 LEU A N 1
ATOM 647 C CA . LEU A 1 89 ? 8.732 2.213 -23.072 1.00 81.88 89 LEU A CA 1
ATOM 648 C C . LEU A 1 89 ? 8.896 0.925 -23.887 1.00 81.88 89 LEU A C 1
ATOM 650 O O . LEU A 1 89 ? 9.745 0.882 -24.772 1.00 81.88 89 LEU A O 1
ATOM 654 N N . GLN A 1 90 ? 8.088 -0.102 -23.617 1.00 79.69 90 GLN A N 1
ATOM 655 C CA . GLN A 1 90 ? 8.105 -1.353 -24.376 1.00 79.69 90 GLN A CA 1
ATOM 656 C C . GLN A 1 90 ? 7.730 -1.134 -25.845 1.00 79.69 90 GLN A C 1
ATOM 658 O O . GLN A 1 90 ? 8.359 -1.718 -26.720 1.00 79.69 90 GLN A O 1
ATOM 663 N N . GLU A 1 91 ? 6.731 -0.294 -26.119 1.00 80.06 91 GLU A N 1
ATOM 664 C CA . GLU A 1 91 ? 6.312 0.043 -27.487 1.00 80.06 91 GLU A CA 1
ATOM 665 C C . GLU A 1 91 ? 7.367 0.863 -28.243 1.00 80.06 91 GLU A C 1
ATOM 667 O O . GLU A 1 91 ? 7.465 0.773 -29.465 1.00 80.06 91 GLU A O 1
ATOM 672 N N . ALA A 1 92 ? 8.174 1.647 -27.523 1.00 81.88 92 ALA A N 1
ATOM 673 C CA . ALA A 1 92 ? 9.218 2.485 -28.105 1.00 81.88 92 ALA A CA 1
ATOM 674 C C . ALA A 1 92 ? 10.548 1.748 -28.354 1.00 81.88 92 ALA A C 1
ATOM 676 O O . ALA A 1 92 ? 11.406 2.269 -29.071 1.00 81.88 92 ALA A O 1
ATOM 677 N N . LEU A 1 93 ? 10.754 0.571 -27.754 1.00 75.44 93 LEU A N 1
ATOM 678 C CA . LEU A 1 93 ? 12.019 -0.163 -27.806 1.00 75.44 93 LEU A CA 1
ATOM 679 C C . LEU A 1 93 ? 11.963 -1.359 -28.772 1.00 75.44 93 LEU A C 1
ATOM 681 O O . LEU A 1 93 ? 10.924 -2.005 -28.906 1.00 75.44 93 LEU A O 1
ATOM 685 N N . PRO A 1 94 ? 13.090 -1.713 -29.420 1.00 76.12 94 PRO A N 1
ATOM 686 C CA . PRO A 1 94 ? 13.184 -2.936 -30.209 1.00 76.12 94 PRO A CA 1
ATOM 687 C C . PRO A 1 94 ? 12.891 -4.185 -29.354 1.00 76.12 94 PRO A C 1
ATOM 689 O O . PRO A 1 94 ? 13.307 -4.235 -28.192 1.00 76.12 94 PRO A O 1
ATOM 692 N N . PRO A 1 95 ? 12.249 -5.227 -29.916 1.00 69.44 95 PRO A N 1
ATOM 693 C CA . PRO A 1 95 ? 11.875 -6.443 -29.183 1.00 69.44 95 PRO A CA 1
ATOM 694 C C . PRO A 1 95 ? 13.077 -7.203 -28.594 1.00 69.44 95 PRO A C 1
ATOM 696 O O . PRO A 1 95 ? 12.925 -7.939 -27.620 1.00 69.44 95 PRO A O 1
ATOM 699 N N . ASP A 1 96 ? 14.277 -6.965 -29.125 1.00 65.00 96 ASP A N 1
ATOM 700 C CA . ASP A 1 96 ? 15.524 -7.615 -28.712 1.00 65.00 96 ASP A CA 1
ATOM 701 C C . ASP A 1 96 ? 16.204 -6.925 -27.512 1.00 65.00 96 ASP A C 1
ATOM 703 O O . ASP A 1 96 ? 17.243 -7.376 -27.036 1.00 65.00 96 ASP A O 1
ATOM 707 N N . ALA A 1 97 ? 15.632 -5.834 -26.985 1.00 70.50 97 ALA A N 1
ATOM 708 C CA . ALA A 1 97 ? 16.235 -5.015 -25.927 1.00 70.50 97 ALA A CA 1
ATOM 709 C C . ALA A 1 97 ? 16.223 -5.658 -24.519 1.00 70.50 97 ALA A C 1
ATOM 711 O O . ALA A 1 97 ? 16.477 -4.972 -23.529 1.00 70.50 97 ALA A O 1
ATOM 712 N N . GLY A 1 98 ? 15.893 -6.949 -24.392 1.00 69.62 98 GLY A N 1
ATOM 713 C CA . GLY A 1 98 ? 15.855 -7.652 -23.099 1.00 69.62 98 GLY A CA 1
ATOM 714 C C . GLY A 1 98 ? 14.792 -7.120 -22.127 1.00 69.62 98 GLY A C 1
ATOM 715 O O . GLY A 1 98 ? 14.859 -7.360 -20.924 1.00 69.62 98 GLY A O 1
ATOM 716 N N . PHE A 1 99 ? 13.787 -6.388 -22.621 1.00 73.50 99 PHE A N 1
ATOM 717 C CA . PHE A 1 99 ? 12.797 -5.697 -21.785 1.00 73.50 99 PHE A CA 1
ATOM 718 C C . PHE A 1 99 ? 11.987 -6.659 -20.893 1.00 73.50 99 PHE A C 1
ATOM 720 O O . PHE A 1 99 ? 11.604 -6.320 -19.770 1.00 73.50 99 PHE A O 1
ATOM 727 N N . ALA A 1 100 ? 11.785 -7.899 -21.355 1.00 70.94 100 ALA A N 1
ATOM 728 C CA . ALA A 1 100 ? 11.112 -8.954 -20.598 1.00 70.94 100 ALA A CA 1
ATOM 729 C C . ALA A 1 100 ? 11.815 -9.285 -19.265 1.00 70.94 100 ALA A C 1
ATOM 731 O O . ALA A 1 100 ? 11.138 -9.591 -18.276 1.00 70.94 100 ALA A O 1
ATOM 732 N N . ASP A 1 101 ? 13.144 -9.155 -19.212 1.00 76.56 101 ASP A N 1
ATOM 733 C CA . ASP A 1 101 ? 13.947 -9.434 -18.018 1.00 76.56 101 ASP A CA 1
ATOM 734 C C . ASP A 1 101 ? 13.783 -8.360 -16.934 1.00 76.56 101 ASP A C 1
ATOM 736 O O . ASP A 1 101 ? 14.025 -8.627 -15.758 1.00 76.56 101 ASP A O 1
ATOM 740 N N . VAL A 1 102 ? 13.303 -7.166 -17.298 1.00 78.00 102 VAL A N 1
ATOM 741 C CA . VAL A 1 102 ? 13.007 -6.064 -16.367 1.00 78.00 102 VAL A CA 1
ATOM 742 C C . VAL A 1 102 ? 11.538 -6.080 -15.939 1.00 78.00 102 VAL A C 1
ATOM 744 O O . VAL A 1 102 ? 11.228 -5.921 -14.756 1.00 78.00 102 VAL A O 1
ATOM 747 N N . VAL A 1 103 ? 10.616 -6.327 -16.874 1.00 78.75 103 VAL A N 1
ATOM 748 C CA . VAL A 1 103 ? 9.168 -6.299 -16.602 1.00 78.75 103 VAL A CA 1
ATOM 749 C C . VAL A 1 103 ? 8.752 -7.398 -15.628 1.00 78.75 103 VAL A C 1
ATOM 751 O O . VAL A 1 103 ? 7.983 -7.139 -14.699 1.00 78.75 103 VAL A O 1
ATOM 754 N N . ARG A 1 104 ? 9.270 -8.623 -15.790 1.00 79.94 104 ARG A N 1
ATOM 755 C CA . ARG A 1 104 ? 8.882 -9.759 -14.940 1.00 79.94 104 ARG A CA 1
ATOM 756 C C . ARG A 1 104 ? 9.214 -9.520 -13.452 1.00 79.94 104 ARG A C 1
ATOM 758 O O . ARG A 1 104 ? 8.302 -9.670 -12.635 1.00 79.94 104 ARG A O 1
ATOM 765 N N . PRO A 1 105 ? 10.439 -9.115 -13.058 1.00 80.94 105 PRO A N 1
ATOM 766 C CA . PRO A 1 105 ? 10.741 -8.755 -11.670 1.00 80.94 105 PRO A CA 1
ATOM 767 C C . PRO A 1 105 ? 9.868 -7.624 -11.121 1.00 80.94 105 PRO A C 1
ATOM 769 O O . PRO A 1 105 ? 9.423 -7.703 -9.975 1.00 80.94 105 PRO A O 1
ATOM 772 N N . VAL A 1 106 ? 9.583 -6.597 -11.931 1.00 81.75 106 VAL A N 1
ATOM 773 C CA . VAL A 1 106 ? 8.739 -5.469 -11.511 1.00 81.75 106 VAL A CA 1
ATOM 774 C C . VAL A 1 106 ? 7.301 -5.918 -11.254 1.00 81.75 106 VAL A C 1
ATOM 776 O O . VAL A 1 106 ? 6.721 -5.543 -10.237 1.00 81.75 106 VAL A O 1
ATOM 779 N N . MET A 1 107 ? 6.736 -6.769 -12.114 1.00 83.50 107 MET A N 1
ATOM 780 C CA . MET A 1 107 ? 5.409 -7.349 -11.892 1.00 83.50 107 MET A CA 1
ATOM 781 C C . MET A 1 107 ? 5.353 -8.183 -10.610 1.00 83.50 107 MET A C 1
ATOM 783 O O . MET A 1 107 ? 4.405 -8.047 -9.839 1.00 83.50 107 MET A O 1
ATOM 787 N N . VAL A 1 108 ? 6.362 -9.020 -10.350 1.00 84.69 108 VAL A N 1
ATOM 788 C CA . VAL A 1 108 ? 6.429 -9.815 -9.111 1.00 84.69 108 VAL A CA 1
ATOM 789 C C . VAL A 1 108 ? 6.487 -8.901 -7.888 1.00 84.69 108 VAL A C 1
ATOM 791 O O . VAL A 1 108 ? 5.727 -9.096 -6.941 1.00 84.69 108 VAL A O 1
ATOM 794 N N . LEU A 1 109 ? 7.332 -7.869 -7.920 1.00 82.56 109 LEU A N 1
ATOM 795 C CA . LEU A 1 109 ? 7.436 -6.887 -6.844 1.00 82.56 109 LEU A CA 1
ATOM 796 C C . LEU A 1 109 ? 6.105 -6.165 -6.599 1.00 82.56 109 LEU A C 1
ATOM 798 O O . LEU A 1 109 ? 5.679 -6.024 -5.452 1.00 82.56 109 LEU A O 1
ATOM 802 N N . LEU A 1 110 ? 5.431 -5.748 -7.671 1.00 84.38 110 LEU A N 1
ATOM 803 C CA . LEU A 1 110 ? 4.131 -5.094 -7.605 1.00 84.38 110 LEU A CA 1
ATOM 804 C C . LEU A 1 110 ? 3.081 -6.013 -6.965 1.00 84.38 110 LEU A C 1
ATOM 806 O O . LEU A 1 110 ? 2.370 -5.590 -6.057 1.00 84.38 110 LEU A O 1
ATOM 810 N N . LEU A 1 111 ? 3.019 -7.282 -7.376 1.00 86.19 111 LEU A N 1
ATOM 811 C CA . LEU A 1 111 ? 2.097 -8.270 -6.809 1.00 86.19 111 LEU A CA 1
ATOM 812 C C . LEU A 1 111 ? 2.366 -8.527 -5.322 1.00 86.19 111 LEU A C 1
ATOM 814 O O . LEU A 1 111 ? 1.423 -8.589 -4.530 1.00 86.19 111 LEU A O 1
ATOM 818 N N . LEU A 1 112 ? 3.636 -8.629 -4.921 1.00 85.50 112 LEU A N 1
ATOM 819 C CA . LEU A 1 112 ? 4.017 -8.776 -3.515 1.00 85.50 112 LEU A CA 1
ATOM 820 C C . LEU A 1 112 ? 3.620 -7.543 -2.695 1.00 85.50 112 LEU A C 1
ATOM 822 O O . LEU A 1 112 ? 3.035 -7.689 -1.620 1.00 85.50 112 LEU A O 1
ATOM 826 N N . ALA A 1 113 ? 3.866 -6.340 -3.219 1.00 83.00 113 ALA A N 1
ATOM 827 C CA . ALA A 1 113 ? 3.491 -5.088 -2.567 1.00 83.00 113 ALA A CA 1
ATOM 828 C C . ALA A 1 113 ? 1.971 -4.995 -2.366 1.00 83.00 113 ALA A C 1
ATOM 830 O O . ALA A 1 113 ? 1.505 -4.707 -1.263 1.00 83.00 113 ALA A O 1
ATOM 831 N N . LEU A 1 114 ? 1.193 -5.303 -3.410 1.00 83.50 114 LEU A N 1
ATOM 832 C CA . LEU A 1 114 ? -0.269 -5.325 -3.352 1.00 83.50 114 LEU A CA 1
ATOM 833 C C . LEU A 1 114 ? -0.782 -6.367 -2.357 1.00 83.50 114 LEU A C 1
ATOM 835 O O . LEU A 1 114 ? -1.661 -6.066 -1.551 1.00 83.50 114 LEU A O 1
ATOM 839 N N . THR A 1 115 ? -0.202 -7.567 -2.360 1.00 87.88 115 THR A N 1
ATOM 840 C CA . THR A 1 115 ? -0.566 -8.637 -1.420 1.00 87.88 115 THR A CA 1
ATOM 841 C C . THR A 1 115 ? -0.333 -8.202 0.026 1.00 87.88 115 THR A C 1
ATOM 843 O O . THR A 1 115 ? -1.198 -8.403 0.884 1.00 87.88 115 THR A O 1
ATOM 846 N N . LEU A 1 116 ? 0.803 -7.555 0.302 1.00 84.69 116 LEU A N 1
ATOM 847 C CA . LEU A 1 116 ? 1.137 -7.052 1.632 1.00 84.69 116 LEU A CA 1
ATOM 848 C C . LEU A 1 116 ? 0.162 -5.953 2.080 1.00 84.69 116 LEU A C 1
ATOM 850 O O . LEU A 1 116 ? -0.320 -5.973 3.212 1.00 84.69 116 LEU A O 1
ATOM 854 N N . LEU A 1 117 ? -0.183 -5.036 1.175 1.00 83.75 117 LEU A N 1
ATOM 855 C CA . LEU A 1 117 ? -1.155 -3.967 1.408 1.00 83.75 117 LEU A CA 1
ATOM 856 C C . LEU A 1 117 ? -2.558 -4.492 1.704 1.00 83.75 117 LEU A C 1
ATOM 858 O O . LEU A 1 117 ? -3.200 -4.031 2.652 1.00 83.75 117 LEU A O 1
ATOM 862 N N . ILE A 1 118 ? -3.029 -5.459 0.918 1.00 84.75 118 ILE A N 1
ATOM 863 C CA . ILE A 1 118 ? -4.319 -6.119 1.141 1.00 84.75 118 ILE A CA 1
ATOM 864 C C . ILE A 1 118 ? -4.306 -6.801 2.511 1.00 84.75 118 ILE A C 1
ATOM 866 O O . ILE A 1 118 ? -5.195 -6.552 3.325 1.00 84.75 118 ILE A O 1
ATOM 870 N N . SER A 1 119 ? -3.264 -7.583 2.804 1.00 86.25 119 SER A N 1
ATOM 871 C CA . SER A 1 119 ? -3.109 -8.287 4.083 1.00 86.25 119 SER A CA 1
ATOM 872 C C . SER A 1 119 ? -3.116 -7.324 5.271 1.00 86.25 119 SER A C 1
ATOM 874 O O . SER A 1 119 ? -3.779 -7.578 6.274 1.00 86.25 119 SER A O 1
ATOM 876 N N . MET A 1 120 ? -2.441 -6.179 5.144 1.00 84.62 120 MET A N 1
ATOM 877 C CA . MET A 1 120 ? -2.418 -5.138 6.169 1.00 84.62 120 MET A CA 1
ATOM 878 C C . MET A 1 120 ? -3.808 -4.535 6.398 1.00 84.62 120 MET A C 1
ATOM 880 O O . MET A 1 120 ? -4.226 -4.362 7.542 1.00 84.62 120 MET A O 1
ATOM 884 N N . ASN A 1 121 ? -4.544 -4.221 5.328 1.00 84.44 121 ASN A N 1
ATOM 885 C CA . ASN A 1 121 ? -5.893 -3.666 5.447 1.00 84.44 121 ASN A CA 1
ATOM 886 C C . ASN A 1 121 ? -6.846 -4.681 6.103 1.00 84.44 121 ASN A C 1
ATOM 888 O O . ASN A 1 121 ? -7.611 -4.313 6.995 1.00 84.44 121 ASN A O 1
ATOM 892 N N . VAL A 1 122 ? -6.752 -5.964 5.738 1.00 85.75 122 VAL A N 1
ATOM 893 C CA . VAL A 1 122 ? -7.515 -7.050 6.377 1.00 85.75 122 VAL A CA 1
ATOM 894 C C . VAL A 1 122 ? -7.168 -7.163 7.865 1.00 85.75 122 VAL A C 1
ATOM 896 O O . VAL A 1 122 ? -8.069 -7.181 8.707 1.00 85.75 122 VAL A O 1
ATOM 899 N N . ALA A 1 123 ? -5.878 -7.169 8.212 1.00 85.38 123 ALA A N 1
ATOM 900 C CA . ALA A 1 123 ? -5.422 -7.227 9.599 1.00 85.38 123 ALA A CA 1
ATOM 901 C C . ALA A 1 123 ? -5.903 -6.014 10.413 1.00 85.38 123 ALA A C 1
ATOM 903 O O . ALA A 1 123 ? -6.413 -6.172 11.524 1.00 85.38 123 ALA A O 1
ATOM 904 N N . GLY A 1 124 ? -5.816 -4.808 9.849 1.00 83.12 124 GLY A N 1
ATOM 905 C CA . GLY A 1 124 ? -6.300 -3.580 10.476 1.00 83.12 124 GLY A CA 1
ATOM 906 C C . GLY A 1 124 ? -7.801 -3.626 10.772 1.00 83.12 124 GLY A C 1
ATOM 907 O O . GLY A 1 124 ? -8.225 -3.304 11.886 1.00 83.12 124 GLY A O 1
ATOM 908 N N . VAL A 1 125 ? -8.608 -4.097 9.816 1.00 84.25 125 VAL A N 1
ATOM 909 C CA . VAL A 1 125 ? -10.053 -4.301 10.004 1.00 84.25 125 VAL A CA 1
ATOM 910 C C . VAL A 1 125 ? -10.326 -5.329 11.104 1.00 84.25 125 VAL A C 1
ATOM 912 O O . VAL A 1 125 ? -11.147 -5.065 11.986 1.00 84.25 125 VAL A O 1
ATOM 915 N N . ALA A 1 126 ? -9.615 -6.458 11.112 1.00 85.62 126 ALA A N 1
ATOM 916 C CA . ALA A 1 126 ? -9.767 -7.488 12.139 1.00 85.62 126 ALA A CA 1
ATOM 917 C C . ALA A 1 126 ? -9.443 -6.951 13.546 1.00 85.62 126 ALA A C 1
ATOM 919 O O . ALA A 1 126 ? -10.219 -7.150 14.484 1.00 85.62 126 ALA A O 1
ATOM 920 N N . VAL A 1 127 ? -8.352 -6.191 13.696 1.00 86.12 127 VAL A N 1
ATOM 921 C CA . VAL A 1 127 ? -7.976 -5.542 14.965 1.00 86.12 127 VAL A CA 1
ATOM 922 C C . VAL A 1 127 ? -9.062 -4.569 15.433 1.00 86.12 127 VAL A C 1
ATOM 924 O O . VAL A 1 127 ? -9.425 -4.546 16.617 1.00 86.12 127 VAL A O 1
ATOM 927 N N . LEU A 1 128 ? -9.627 -3.771 14.523 1.00 83.25 128 LEU A N 1
ATOM 928 C CA . LEU A 1 128 ? -10.734 -2.872 14.851 1.00 83.25 128 LEU A CA 1
ATOM 929 C C . LEU A 1 128 ? -11.992 -3.639 15.277 1.00 83.25 128 LEU A C 1
ATOM 931 O O . LEU A 1 128 ? -12.599 -3.273 16.284 1.00 83.25 128 LEU A O 1
ATOM 935 N N . ALA A 1 129 ? -12.348 -4.720 14.582 1.00 83.75 129 ALA A N 1
ATOM 936 C CA . ALA A 1 129 ? -13.505 -5.548 14.917 1.00 83.75 129 ALA A CA 1
ATOM 937 C C . ALA A 1 129 ? -13.364 -6.200 16.304 1.00 83.75 129 ALA A C 1
ATOM 939 O O . ALA A 1 129 ? -14.254 -6.063 17.146 1.00 83.75 129 ALA A O 1
ATOM 940 N N . VAL A 1 130 ? -12.216 -6.828 16.587 1.00 85.62 130 VAL A N 1
ATOM 941 C CA . VAL A 1 130 ? -11.934 -7.471 17.883 1.00 85.62 130 VAL A CA 1
ATOM 942 C C . VAL A 1 130 ? -11.920 -6.445 19.016 1.00 85.62 130 VAL A C 1
ATOM 944 O O . VAL A 1 130 ? -12.509 -6.680 20.073 1.00 85.62 130 VAL A O 1
ATOM 947 N N . SER A 1 131 ? -11.286 -5.287 18.809 1.00 82.94 131 SER A N 1
ATOM 948 C CA . SER A 1 131 ? -11.259 -4.226 19.826 1.00 82.94 131 SER A CA 1
ATOM 949 C C . SER A 1 131 ? -12.646 -3.626 20.089 1.00 82.94 131 SER A C 1
ATOM 951 O O . SER A 1 131 ? -12.990 -3.376 21.245 1.00 82.94 131 SER A O 1
ATOM 953 N N . GLY A 1 132 ? -13.475 -3.473 19.053 1.00 80.19 132 GLY A N 1
ATOM 954 C CA . GLY A 1 132 ? -14.870 -3.052 19.185 1.00 80.19 132 GLY A CA 1
ATOM 955 C C . GLY A 1 132 ? -15.731 -4.067 19.942 1.00 80.19 132 GLY A C 1
ATOM 956 O O . GLY A 1 132 ? -16.494 -3.679 20.830 1.00 80.19 132 GLY A O 1
ATOM 957 N N . LEU A 1 133 ? -15.574 -5.362 19.647 1.00 83.44 133 LEU A N 1
ATOM 958 C CA . LEU A 1 133 ? -16.278 -6.441 20.342 1.00 83.44 133 LEU A CA 1
ATOM 959 C C . LEU A 1 133 ? -15.879 -6.511 21.821 1.00 83.44 133 LEU A C 1
ATOM 961 O O . LEU A 1 133 ? -16.754 -6.543 22.685 1.00 83.44 133 LEU A O 1
ATOM 965 N N . ARG A 1 134 ? -14.574 -6.446 22.127 1.00 84.12 134 ARG A N 1
ATOM 966 C CA . ARG A 1 134 ? -14.079 -6.393 23.513 1.00 84.12 134 ARG A CA 1
ATOM 967 C C . ARG A 1 134 ? -14.673 -5.212 24.276 1.00 84.12 134 ARG A C 1
ATOM 969 O O . ARG A 1 134 ? -15.180 -5.405 25.372 1.00 84.12 134 ARG A O 1
ATOM 976 N N . ALA A 1 135 ? -14.689 -4.015 23.687 1.00 80.94 135 ALA A N 1
ATOM 977 C CA . ALA A 1 135 ? -15.263 -2.835 24.335 1.00 80.94 135 ALA A CA 1
ATOM 978 C C . ALA A 1 135 ? -16.770 -2.978 24.628 1.00 80.94 135 ALA A C 1
ATOM 980 O O . ALA A 1 135 ? -17.238 -2.503 25.663 1.00 80.94 135 ALA A O 1
ATOM 981 N N . ARG A 1 136 ? -17.534 -3.644 23.748 1.00 79.62 136 ARG A N 1
ATOM 982 C CA . ARG A 1 136 ? -18.955 -3.953 23.993 1.00 79.62 136 ARG A CA 1
ATOM 983 C C . ARG A 1 136 ? -19.134 -4.948 25.140 1.00 79.62 136 ARG A C 1
ATOM 985 O O . ARG A 1 136 ? -19.947 -4.701 26.024 1.00 79.62 136 ARG A O 1
ATOM 992 N N . LEU A 1 137 ? -18.347 -6.023 25.155 1.00 83.25 137 LEU A N 1
ATOM 993 C CA . LEU A 1 137 ? -18.402 -7.047 26.203 1.00 83.25 137 LEU A CA 1
ATOM 994 C C . LEU A 1 137 ? -18.004 -6.491 27.580 1.00 83.25 137 LEU A C 1
ATOM 996 O O . LEU A 1 137 ? -18.645 -6.814 28.577 1.00 83.25 137 LEU A O 1
ATOM 1000 N N . SER A 1 138 ? -17.005 -5.606 27.643 1.00 79.62 138 SER A N 1
ATOM 1001 C CA . SER A 1 138 ? -16.595 -4.954 28.894 1.00 79.62 138 SER A CA 1
ATOM 1002 C C . SER A 1 138 ? -17.658 -3.999 29.445 1.00 79.62 138 SER A C 1
ATOM 1004 O O . SER A 1 138 ? -17.824 -3.922 30.656 1.00 79.62 138 SER A O 1
ATOM 1006 N N . ARG A 1 139 ? -18.410 -3.297 28.581 1.00 73.25 139 ARG A N 1
ATOM 1007 C CA . ARG A 1 139 ? -19.527 -2.432 29.013 1.00 73.25 139 ARG A CA 1
ATOM 1008 C C . ARG A 1 139 ? -20.720 -3.226 29.542 1.00 73.25 139 ARG A C 1
ATOM 1010 O O . ARG A 1 139 ? -21.366 -2.771 30.474 1.00 73.25 139 ARG A O 1
ATOM 1017 N N . GLY A 1 140 ? -20.979 -4.415 28.995 1.00 65.00 140 GLY A N 1
ATOM 1018 C CA . GLY A 1 140 ? -22.044 -5.302 29.479 1.00 65.00 140 GLY A CA 1
ATOM 1019 C C . GLY A 1 140 ? -21.790 -5.894 30.872 1.00 65.00 140 GLY A C 1
ATOM 1020 O O . GLY A 1 140 ? -22.738 -6.271 31.546 1.00 65.00 140 GLY A O 1
ATOM 1021 N N . ARG A 1 141 ? -20.531 -5.944 31.332 1.00 61.50 141 ARG A N 1
ATOM 1022 C CA . ARG A 1 141 ? -20.157 -6.418 32.682 1.00 61.50 141 ARG A CA 1
ATOM 1023 C C . ARG A 1 141 ? -20.149 -5.325 33.758 1.00 61.50 141 ARG A C 1
ATOM 1025 O O . ARG A 1 141 ? -19.902 -5.637 34.915 1.00 61.50 141 ARG A O 1
ATOM 1032 N N . GLY A 1 142 ? -20.371 -4.065 33.382 1.00 53.94 142 GLY A N 1
ATOM 1033 C CA . GLY A 1 142 ? -20.291 -2.906 34.278 1.00 53.94 142 GLY A CA 1
ATOM 1034 C C . GLY A 1 142 ? -21.637 -2.294 34.667 1.00 53.94 142 GLY A C 1
ATOM 1035 O O . GLY A 1 142 ? -21.637 -1.170 35.153 1.00 53.94 142 GLY A O 1
ATOM 1036 N N . ALA A 1 143 ? -22.763 -2.970 34.424 1.00 44.00 143 ALA A N 1
ATOM 1037 C CA . ALA A 1 143 ? -24.064 -2.535 34.930 1.00 44.00 143 ALA A CA 1
ATOM 1038 C C . ALA A 1 143 ? -24.281 -3.138 36.332 1.00 44.00 143 ALA A C 1
ATOM 1040 O O . ALA A 1 143 ? -24.534 -4.343 36.414 1.00 44.00 143 ALA A O 1
ATOM 1041 N N . PRO A 1 144 ? -24.129 -2.372 37.430 1.00 51.16 144 PRO A N 1
ATOM 1042 C CA . PRO A 1 144 ? -24.661 -2.806 38.714 1.00 51.16 144 PRO A CA 1
ATOM 1043 C C . PRO A 1 144 ? -26.205 -2.821 38.658 1.00 51.16 144 PRO A C 1
ATOM 1045 O O . PRO A 1 144 ? -26.774 -2.035 37.891 1.00 51.16 144 PRO A O 1
ATOM 1048 N N . PRO A 1 145 ? -26.862 -3.726 39.409 1.00 56.72 145 PRO A N 1
ATOM 1049 C CA . PRO A 1 145 ? -28.314 -3.731 39.589 1.00 56.72 145 PRO A CA 1
ATOM 1050 C C . PRO A 1 145 ? -28.821 -2.468 40.295 1.00 56.72 145 PRO A C 1
ATOM 1052 O O . PRO A 1 145 ? -28.039 -1.861 41.066 1.00 56.72 145 PRO A O 1
#

Radius of gyration: 19.66 Å; chains: 1; bounding box: 51×25×70 Å